Protein AF-A0A959EY24-F1 (afdb_monomer)

Structure (mmCIF, N/CA/C/O backbone):
data_AF-A0A959EY24-F1
#
_entry.id   AF-A0A959EY24-F1
#
loop_
_atom_site.group_PDB
_atom_site.id
_atom_site.type_symbol
_atom_site.label_atom_id
_atom_site.label_alt_id
_atom_site.label_comp_id
_atom_site.label_asym_id
_atom_site.label_entity_id
_atom_site.label_seq_id
_atom_site.pdbx_PDB_ins_code
_atom_site.Cartn_x
_atom_site.Cartn_y
_atom_site.Cartn_z
_atom_site.occupancy
_atom_site.B_iso_or_equiv
_atom_site.auth_seq_id
_atom_site.auth_comp_id
_atom_site.auth_asym_id
_atom_site.auth_atom_id
_atom_site.pdbx_PDB_model_num
ATOM 1 N N . PHE A 1 1 ? 7.196 -13.420 1.220 1.00 60.53 1 PHE A N 1
ATOM 2 C CA . PHE A 1 1 ? 5.934 -14.005 0.719 1.00 60.53 1 PHE A CA 1
ATOM 3 C C . PHE A 1 1 ? 4.975 -14.445 1.819 1.00 60.53 1 PHE A C 1
ATOM 5 O O . PHE A 1 1 ? 3.823 -14.044 1.750 1.00 60.53 1 PHE A O 1
ATOM 12 N N . ASN A 1 2 ? 5.421 -15.135 2.881 1.00 77.75 2 ASN A N 1
ATOM 13 C CA . ASN A 1 2 ? 4.563 -15.458 4.041 1.00 77.75 2 ASN A CA 1
ATOM 14 C C . ASN A 1 2 ? 3.789 -14.256 4.618 1.00 77.75 2 ASN A C 1
ATOM 16 O O . ASN A 1 2 ? 2.709 -14.449 5.154 1.00 77.75 2 ASN A O 1
ATOM 20 N N . ILE A 1 3 ? 4.300 -13.029 4.475 1.00 82.00 3 ILE A N 1
ATOM 21 C CA . ILE A 1 3 ? 3.614 -11.779 4.846 1.00 82.00 3 ILE A CA 1
ATOM 22 C C . ILE A 1 3 ? 2.204 -11.705 4.240 1.00 82.00 3 ILE A C 1
ATOM 24 O O . ILE A 1 3 ? 1.236 -11.548 4.970 1.00 82.00 3 ILE A O 1
ATOM 28 N N . TYR A 1 4 ? 2.087 -11.870 2.922 1.00 82.25 4 TYR A N 1
ATOM 29 C CA . TYR A 1 4 ? 0.817 -11.745 2.207 1.00 82.25 4 TYR A CA 1
ATOM 30 C C . TYR A 1 4 ? -0.107 -12.921 2.483 1.00 82.25 4 TYR A C 1
ATOM 32 O O . TYR A 1 4 ? -1.304 -12.732 2.609 1.00 82.25 4 TYR A O 1
ATOM 40 N N . LEU A 1 5 ? 0.445 -14.125 2.646 1.00 82.25 5 LEU A N 1
ATOM 41 C CA . LEU A 1 5 ? -0.342 -15.285 3.050 1.00 82.25 5 LEU A CA 1
ATOM 42 C C . LEU A 1 5 ? -0.950 -15.093 4.444 1.00 82.25 5 LEU A C 1
ATOM 44 O O . LEU A 1 5 ? -2.105 -15.432 4.645 1.00 82.25 5 LEU A O 1
ATOM 48 N N . ASN A 1 6 ? -0.193 -14.540 5.398 1.00 82.19 6 ASN A N 1
ATOM 49 C CA . ASN A 1 6 ? -0.731 -14.211 6.720 1.00 82.19 6 ASN A CA 1
ATOM 50 C C . ASN A 1 6 ? -1.739 -13.064 6.636 1.00 82.19 6 ASN A C 1
ATOM 52 O O . ASN A 1 6 ? -2.781 -13.157 7.265 1.00 82.19 6 ASN A O 1
ATOM 56 N N . TYR A 1 7 ? -1.482 -12.042 5.813 1.00 81.44 7 TYR A N 1
ATOM 57 C CA . TYR A 1 7 ? -2.453 -10.973 5.581 1.00 81.44 7 TYR A CA 1
ATOM 58 C C . TYR A 1 7 ? -3.770 -11.513 5.011 1.00 81.44 7 TYR A C 1
ATOM 60 O O . TYR A 1 7 ? -4.822 -11.206 5.547 1.00 81.44 7 TYR A O 1
ATOM 68 N N . LEU A 1 8 ? -3.717 -12.364 3.981 1.00 81.19 8 LEU A N 1
ATOM 69 C CA . LEU A 1 8 ? -4.889 -13.018 3.397 1.00 81.19 8 LEU A CA 1
ATOM 70 C C . LEU A 1 8 ? -5.612 -13.891 4.415 1.00 81.19 8 LEU A C 1
ATOM 72 O O . LEU A 1 8 ? -6.823 -13.808 4.528 1.00 81.19 8 LEU A O 1
ATOM 76 N N . VAL A 1 9 ? -4.880 -14.710 5.171 1.00 78.56 9 VAL A N 1
ATOM 77 C CA . VAL A 1 9 ? -5.472 -15.542 6.222 1.00 78.56 9 VAL A CA 1
ATOM 78 C C . VAL A 1 9 ? -6.159 -14.665 7.261 1.00 78.56 9 VAL A C 1
ATOM 80 O O . VAL A 1 9 ? -7.273 -14.985 7.633 1.00 78.56 9 VAL A O 1
ATOM 83 N N . GLU A 1 10 ? -5.554 -13.565 7.701 1.00 75.19 10 GLU A N 1
ATOM 84 C CA . GLU A 1 10 ? -6.168 -12.643 8.658 1.00 75.19 10 GLU A CA 1
ATOM 85 C C . GLU A 1 10 ? -7.315 -11.814 8.064 1.00 75.19 10 GLU A C 1
ATOM 87 O O . GLU A 1 10 ? -8.200 -11.411 8.807 1.00 75.19 10 GLU A O 1
ATOM 92 N N . ALA A 1 11 ? -7.287 -11.492 6.770 1.00 71.69 11 ALA A N 1
ATOM 93 C CA . ALA A 1 11 ? -8.347 -10.753 6.080 1.00 71.69 11 ALA A CA 1
ATOM 94 C C . ALA A 1 11 ? -9.555 -11.647 5.754 1.00 71.69 11 ALA A C 1
ATOM 96 O O . ALA A 1 11 ? -10.681 -11.180 5.798 1.00 71.69 11 ALA A O 1
ATOM 97 N N . LEU A 1 12 ? -9.318 -12.930 5.462 1.00 67.44 12 LEU A N 1
ATOM 98 C CA . LEU A 1 12 ? -10.345 -13.938 5.175 1.00 67.44 12 LEU A CA 1
ATOM 99 C C . LEU A 1 12 ? -10.805 -14.699 6.432 1.00 67.44 12 LEU A C 1
ATOM 101 O O . LEU A 1 12 ? -11.799 -15.420 6.374 1.00 67.44 12 LEU A O 1
ATOM 105 N N . HIS A 1 13 ? -10.087 -14.585 7.559 1.00 63.00 13 HIS A N 1
ATOM 106 C CA . HIS A 1 13 ? -10.428 -15.266 8.819 1.00 63.00 13 HIS A CA 1
ATOM 107 C C . HIS A 1 13 ? -11.812 -14.883 9.329 1.00 63.00 13 HIS A C 1
ATOM 109 O O . HIS A 1 13 ? -12.487 -15.729 9.908 1.00 63.00 13 HIS A O 1
ATOM 115 N N . ASP A 1 14 ? -12.228 -13.640 9.089 1.00 56.25 14 ASP A N 1
ATOM 116 C CA . ASP A 1 14 ? -13.540 -13.151 9.503 1.00 56.25 14 ASP A CA 1
ATOM 117 C C . ASP A 1 14 ? -14.682 -13.842 8.724 1.00 56.25 14 ASP A C 1
ATOM 119 O O . ASP A 1 14 ? -15.821 -13.837 9.182 1.00 56.25 14 ASP A O 1
ATOM 123 N N . GLU A 1 15 ? -14.385 -14.515 7.599 1.00 56.12 15 GLU A N 1
ATOM 124 C CA . GLU A 1 15 ? -15.387 -15.145 6.728 1.00 56.12 15 GLU A CA 1
ATOM 125 C C . GLU A 1 15 ? -15.312 -16.684 6.639 1.00 56.12 15 GLU A C 1
ATOM 127 O O . GLU A 1 15 ? -16.290 -17.305 6.223 1.00 56.12 15 GLU A O 1
ATOM 132 N N . GLN A 1 16 ? -14.190 -17.339 6.987 1.00 58.16 16 GLN A N 1
ATOM 133 C CA . GLN A 1 16 ? -14.003 -18.782 6.727 1.00 58.16 16 GLN A CA 1
ATOM 134 C C . GLN A 1 16 ? -13.321 -19.552 7.884 1.00 58.16 16 GLN A C 1
ATOM 136 O O . GLN A 1 16 ? -12.093 -19.512 8.026 1.00 58.16 16 GLN A O 1
ATOM 141 N N . PRO A 1 17 ? -14.067 -20.365 8.665 1.00 54.94 17 PRO A N 1
ATOM 142 C CA . PRO A 1 17 ? -13.538 -21.071 9.838 1.00 54.94 17 PRO A CA 1
ATOM 143 C C . PRO A 1 17 ? -12.512 -22.167 9.508 1.00 54.94 17 PRO A C 1
ATOM 145 O O . PRO A 1 17 ? -11.686 -22.500 10.354 1.00 54.94 17 PRO A O 1
ATOM 148 N N . VAL A 1 18 ? -12.481 -22.700 8.280 1.00 59.22 18 VAL A N 1
ATOM 149 C CA . VAL A 1 18 ? -11.518 -23.746 7.865 1.00 59.22 18 VAL A CA 1
ATOM 150 C C . VAL A 1 18 ? -10.065 -23.239 7.884 1.00 59.22 18 VAL A C 1
ATOM 152 O O . VAL A 1 18 ? -9.132 -24.011 8.108 1.00 59.22 18 VAL A O 1
ATOM 155 N N . LEU A 1 19 ? -9.854 -21.925 7.732 1.00 54.81 19 LEU A N 1
ATOM 156 C CA . LEU A 1 19 ? -8.524 -21.307 7.768 1.00 54.81 19 LEU A CA 1
ATOM 157 C C . LEU A 1 19 ? -7.913 -21.260 9.182 1.00 54.81 19 LEU A C 1
ATOM 159 O O . LEU A 1 19 ? -6.694 -21.129 9.310 1.00 54.81 19 LEU A O 1
ATOM 163 N N . SER A 1 20 ? -8.728 -21.421 10.230 1.00 51.75 20 SER A N 1
ATOM 164 C CA . SER A 1 20 ? -8.300 -21.367 11.638 1.00 51.75 20 SER A CA 1
ATOM 165 C C . SER A 1 20 ? -7.513 -22.603 12.097 1.00 51.75 20 SER A C 1
ATOM 167 O O . SER A 1 20 ? -6.649 -22.510 12.973 1.00 51.75 20 SER A O 1
ATOM 169 N N . ALA A 1 21 ? -7.753 -23.760 11.468 1.00 53.81 21 ALA A N 1
ATOM 170 C CA . ALA A 1 21 ? -7.120 -25.027 11.833 1.00 53.81 21 ALA A CA 1
ATOM 171 C C . ALA A 1 21 ? -5.642 -25.104 11.401 1.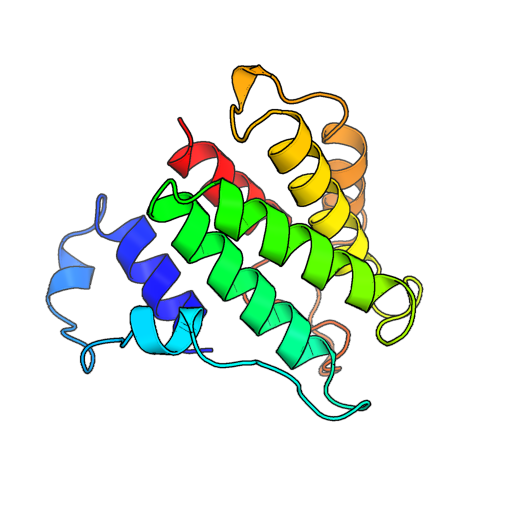00 53.81 21 ALA A C 1
ATOM 173 O O . ALA A 1 21 ? -4.847 -25.831 11.999 1.00 53.81 21 ALA A O 1
ATOM 174 N N . GLN A 1 22 ? -5.229 -24.308 10.408 1.00 55.94 22 GLN A N 1
ATOM 175 C CA . GLN A 1 22 ? -3.823 -24.172 10.026 1.00 55.94 22 GLN A CA 1
ATOM 176 C C . GLN A 1 22 ? -3.120 -23.151 10.931 1.00 55.94 22 GLN A C 1
ATOM 178 O O . GLN A 1 22 ? -2.749 -22.062 10.488 1.00 55.94 22 GLN A O 1
ATOM 183 N N . ARG A 1 23 ? -2.885 -23.499 12.205 1.00 49.34 23 ARG A N 1
ATOM 184 C CA . ARG A 1 23 ? -1.986 -22.726 13.082 1.00 49.34 23 ARG A CA 1
ATOM 185 C C . ARG A 1 23 ? -0.569 -22.728 12.498 1.00 49.34 23 ARG A C 1
ATOM 187 O O . ARG A 1 23 ? 0.247 -23.607 12.767 1.00 49.34 23 ARG A O 1
ATOM 194 N N . LYS A 1 24 ? -0.264 -21.720 11.682 1.00 53.91 24 LYS A N 1
ATOM 195 C CA . LYS A 1 24 ? 1.084 -21.442 11.186 1.00 53.91 24 LYS A CA 1
ATOM 196 C C . LYS A 1 24 ? 1.918 -20.861 12.326 1.00 53.91 24 LYS A C 1
ATOM 198 O O . LYS A 1 24 ? 1.435 -20.057 13.117 1.00 53.91 24 LYS A O 1
ATOM 203 N N . LYS A 1 25 ? 3.187 -21.278 12.386 1.00 56.06 25 LYS A N 1
ATOM 204 C CA . LYS A 1 25 ? 4.276 -20.698 13.194 1.00 56.06 25 LYS A CA 1
ATOM 205 C C . LYS A 1 25 ? 4.021 -19.196 13.397 1.00 56.06 25 LYS A C 1
ATOM 207 O O . LYS A 1 25 ? 3.981 -18.483 12.398 1.00 56.06 25 LYS A O 1
ATOM 212 N N . ALA A 1 26 ? 3.808 -18.753 14.643 1.00 61.91 26 ALA A N 1
ATOM 213 C CA . ALA A 1 26 ? 3.303 -17.412 14.960 1.00 61.91 26 ALA A CA 1
ATOM 214 C C . ALA A 1 26 ? 3.996 -16.335 14.111 1.00 61.91 26 ALA A C 1
ATOM 216 O O . ALA A 1 26 ? 5.192 -16.064 14.281 1.00 61.91 26 ALA A O 1
ATOM 217 N N . PHE A 1 27 ? 3.266 -15.773 13.146 1.00 74.88 27 PHE A N 1
ATOM 218 C CA . PHE A 1 27 ? 3.810 -14.759 12.260 1.00 74.88 27 PHE A CA 1
ATOM 219 C C . PHE A 1 27 ? 4.117 -13.513 13.088 1.00 74.88 27 PHE A C 1
ATOM 221 O O . PHE A 1 27 ? 3.242 -12.911 13.708 1.00 74.88 27 PHE A O 1
ATOM 228 N N . ARG A 1 28 ? 5.396 -13.141 13.156 1.00 81.06 28 ARG A N 1
ATOM 229 C CA . ARG A 1 28 ? 5.851 -12.044 14.015 1.00 81.06 28 ARG A CA 1
ATOM 230 C C . ARG A 1 28 ? 5.626 -10.705 13.313 1.00 81.06 28 ARG A C 1
ATOM 232 O O . ARG A 1 28 ? 6.575 -10.114 12.805 1.00 81.06 28 ARG A O 1
ATOM 239 N N . ILE A 1 29 ? 4.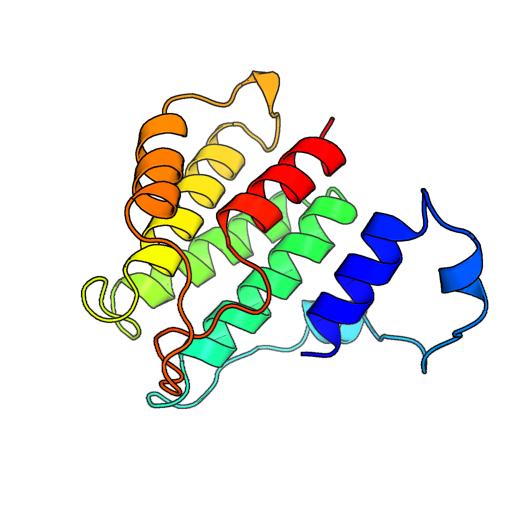383 -10.218 13.312 1.00 83.06 29 ILE A N 1
ATOM 240 C CA . ILE A 1 29 ? 3.997 -8.933 12.693 1.00 83.06 29 ILE A CA 1
ATOM 241 C C . ILE A 1 29 ? 4.864 -7.785 13.222 1.00 83.06 29 ILE A C 1
ATOM 243 O O . ILE A 1 29 ? 5.356 -6.975 12.446 1.00 83.06 29 ILE A O 1
ATOM 247 N N . ASN A 1 30 ? 5.124 -7.738 14.531 1.00 84.31 30 ASN A N 1
ATOM 248 C CA . ASN A 1 30 ? 5.948 -6.675 15.117 1.00 84.31 30 ASN A CA 1
ATOM 249 C C . ASN A 1 30 ? 7.379 -6.680 14.561 1.00 84.31 30 ASN A C 1
ATOM 251 O O . ASN A 1 30 ? 7.949 -5.621 14.327 1.00 84.31 30 ASN A O 1
ATOM 255 N N . ARG A 1 31 ? 7.939 -7.863 14.269 1.00 85.62 31 ARG A N 1
ATOM 256 C CA . ARG A 1 31 ? 9.238 -7.959 13.595 1.00 85.62 31 ARG A CA 1
ATOM 257 C C . ARG A 1 31 ? 9.157 -7.407 12.174 1.00 85.62 31 ARG A C 1
ATOM 259 O O . ARG A 1 31 ? 10.012 -6.620 11.802 1.00 85.62 31 ARG A O 1
ATOM 266 N N . LEU A 1 32 ? 8.119 -7.765 11.412 1.00 86.81 32 LEU A N 1
ATOM 267 C CA . LEU A 1 32 ? 7.907 -7.226 10.065 1.00 86.81 32 LEU A CA 1
ATOM 268 C C . LEU A 1 32 ? 7.849 -5.693 10.064 1.00 86.81 32 LEU A C 1
ATOM 270 O O . LEU A 1 32 ? 8.445 -5.073 9.189 1.00 86.81 32 LEU A O 1
ATOM 274 N N . LEU A 1 33 ? 7.099 -5.092 10.990 1.00 86.88 33 LEU A N 1
ATOM 275 C CA . LEU A 1 33 ? 6.897 -3.641 11.028 1.00 86.88 33 LEU A CA 1
ATOM 276 C C . LEU A 1 33 ? 8.178 -2.892 11.430 1.00 86.88 33 LEU A C 1
ATOM 278 O O . LEU A 1 33 ? 8.453 -1.822 10.882 1.00 86.88 33 LEU A O 1
ATOM 282 N N . ASN A 1 34 ? 8.979 -3.476 12.322 1.00 85.62 34 ASN A N 1
ATOM 283 C CA . ASN A 1 34 ? 10.173 -2.833 12.870 1.00 85.62 34 ASN A CA 1
ATOM 284 C C . ASN A 1 34 ? 11.454 -3.102 12.062 1.00 85.62 34 ASN A C 1
ATOM 286 O O . ASN A 1 34 ? 12.373 -2.291 12.129 1.00 85.62 34 ASN A O 1
ATOM 290 N N . ASP A 1 35 ? 11.534 -4.193 11.289 1.00 83.44 35 ASP A N 1
ATOM 291 C CA . ASP A 1 35 ? 12.741 -4.500 10.512 1.00 83.44 35 ASP A CA 1
ATOM 292 C C . ASP A 1 35 ? 12.936 -3.474 9.371 1.00 83.44 35 ASP A C 1
ATOM 294 O O . ASP A 1 35 ? 12.034 -3.270 8.539 1.00 83.44 35 ASP A O 1
ATOM 298 N N . PRO A 1 36 ? 14.114 -2.824 9.277 1.00 75.81 36 PRO A N 1
ATOM 299 C CA . PRO A 1 36 ? 14.439 -1.981 8.141 1.00 75.81 36 PRO A CA 1
ATOM 300 C C . PRO A 1 36 ? 14.636 -2.865 6.911 1.00 75.81 36 PRO A C 1
ATOM 302 O O . PRO A 1 36 ? 15.601 -3.615 6.801 1.00 75.81 36 PRO A O 1
ATOM 305 N N . VAL A 1 37 ? 13.717 -2.765 5.953 1.00 78.19 37 VAL A N 1
ATOM 306 C CA . VAL A 1 37 ? 13.805 -3.569 4.732 1.00 78.19 37 VAL A CA 1
ATOM 307 C C . VAL A 1 37 ? 14.466 -2.753 3.634 1.00 78.19 37 VAL A C 1
ATOM 309 O O . VAL A 1 37 ? 13.945 -1.719 3.201 1.00 78.19 37 VAL A O 1
ATOM 312 N N . LEU A 1 38 ? 15.634 -3.221 3.205 1.00 82.94 38 LEU A N 1
ATOM 313 C CA . LEU A 1 38 ? 16.388 -2.666 2.094 1.00 82.94 38 LEU A CA 1
ATOM 314 C C . LEU A 1 38 ? 17.106 -3.800 1.367 1.00 82.94 38 LEU A C 1
ATOM 316 O O . LEU A 1 38 ? 18.093 -4.337 1.857 1.00 82.94 38 LEU A O 1
ATOM 320 N N . PHE A 1 39 ? 16.607 -4.152 0.187 1.00 85.31 39 PHE A N 1
ATOM 321 C CA . PHE A 1 39 ? 17.275 -5.109 -0.686 1.00 85.31 39 PHE A CA 1
ATOM 322 C C . PHE A 1 39 ? 18.282 -4.406 -1.619 1.00 85.31 39 PHE A C 1
ATOM 324 O O . PHE A 1 39 ? 18.151 -3.199 -1.890 1.00 85.31 39 PHE A O 1
ATOM 331 N N . PRO A 1 40 ? 19.274 -5.150 -2.150 1.00 83.81 40 PRO A N 1
ATOM 332 C CA . PRO A 1 40 ? 20.208 -4.650 -3.157 1.00 83.81 40 PRO A CA 1
ATOM 333 C C . PRO A 1 40 ? 19.504 -4.085 -4.401 1.00 83.81 40 PRO A C 1
ATOM 335 O O . PRO A 1 40 ? 18.324 -4.339 -4.643 1.00 83.81 40 PRO A O 1
ATOM 338 N N . ARG A 1 41 ? 20.223 -3.294 -5.212 1.00 79.56 41 ARG A N 1
ATOM 339 C CA . ARG A 1 41 ? 19.648 -2.541 -6.349 1.00 79.56 41 ARG A CA 1
ATOM 340 C C . ARG A 1 41 ? 18.886 -3.431 -7.345 1.00 79.56 41 ARG A C 1
ATOM 342 O O . ARG A 1 41 ? 17.797 -3.058 -7.761 1.00 79.56 41 ARG A O 1
ATOM 349 N N . ASN A 1 42 ? 19.412 -4.611 -7.661 1.00 78.62 42 ASN A N 1
ATOM 350 C CA . ASN A 1 42 ? 18.795 -5.604 -8.553 1.00 78.62 42 ASN A CA 1
ATOM 351 C C . ASN A 1 42 ? 17.566 -6.319 -7.954 1.00 78.62 42 ASN A C 1
ATOM 353 O O . ASN A 1 42 ? 16.922 -7.105 -8.634 1.00 78.62 42 ASN A O 1
ATOM 357 N N . GLN A 1 43 ? 17.246 -6.068 -6.685 1.00 85.12 43 GLN A N 1
ATOM 358 C CA . GLN A 1 43 ? 16.199 -6.743 -5.914 1.00 85.12 43 GLN A CA 1
ATOM 359 C C . GLN A 1 43 ? 15.224 -5.743 -5.274 1.00 85.12 43 GLN A C 1
ATOM 361 O O . GLN A 1 43 ? 14.490 -6.056 -4.335 1.00 85.12 43 GLN A O 1
ATOM 366 N N . ARG A 1 44 ? 15.191 -4.506 -5.780 1.00 86.62 44 ARG A N 1
ATOM 367 C CA . ARG A 1 44 ? 14.390 -3.416 -5.203 1.00 86.62 44 ARG A CA 1
ATOM 368 C C . ARG A 1 44 ? 12.891 -3.685 -5.218 1.00 86.62 44 ARG A C 1
ATOM 370 O O . ARG A 1 44 ? 12.205 -3.212 -4.312 1.00 86.62 44 ARG A O 1
ATOM 377 N N . ILE A 1 45 ? 12.409 -4.512 -6.146 1.00 87.38 45 ILE A N 1
ATOM 378 C CA . ILE A 1 45 ? 11.018 -4.967 -6.161 1.00 87.38 45 ILE A CA 1
ATOM 379 C C . ILE A 1 45 ? 10.641 -5.674 -4.852 1.00 87.38 45 ILE A C 1
ATOM 381 O O . ILE A 1 45 ? 9.595 -5.388 -4.282 1.00 87.38 45 ILE A O 1
ATOM 385 N N . PHE A 1 46 ? 11.532 -6.484 -4.271 1.00 89.50 46 PHE A N 1
ATOM 386 C CA . PHE A 1 46 ? 11.272 -7.139 -2.986 1.00 89.50 46 PHE A CA 1
ATOM 387 C C . PHE A 1 46 ? 11.172 -6.140 -1.834 1.00 89.50 46 PHE A C 1
ATOM 389 O O . PHE A 1 46 ? 10.378 -6.340 -0.917 1.00 89.50 46 PHE A O 1
ATOM 396 N N . THR A 1 47 ? 11.913 -5.027 -1.898 1.00 90.75 47 THR A N 1
ATOM 397 C CA . THR A 1 47 ? 11.744 -3.942 -0.919 1.00 90.75 47 THR A CA 1
ATOM 398 C C . THR A 1 47 ? 10.350 -3.334 -1.032 1.00 90.75 47 THR A C 1
ATOM 400 O O . THR A 1 47 ? 9.680 -3.166 -0.016 1.00 90.75 47 THR A O 1
ATOM 403 N N . ALA A 1 48 ? 9.890 -3.058 -2.256 1.00 90.62 48 ALA A N 1
ATOM 404 C CA . ALA A 1 48 ? 8.553 -2.527 -2.498 1.00 90.62 48 ALA A CA 1
ATOM 405 C C . ALA A 1 48 ? 7.456 -3.487 -2.014 1.00 90.62 48 ALA A C 1
ATOM 407 O O . ALA A 1 48 ? 6.545 -3.060 -1.313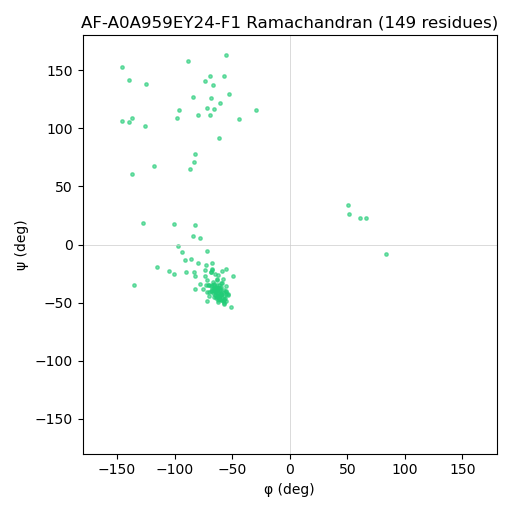 1.00 90.62 48 ALA A O 1
ATOM 408 N N . LEU A 1 49 ? 7.579 -4.787 -2.296 1.00 91.50 49 LEU A N 1
ATOM 409 C CA .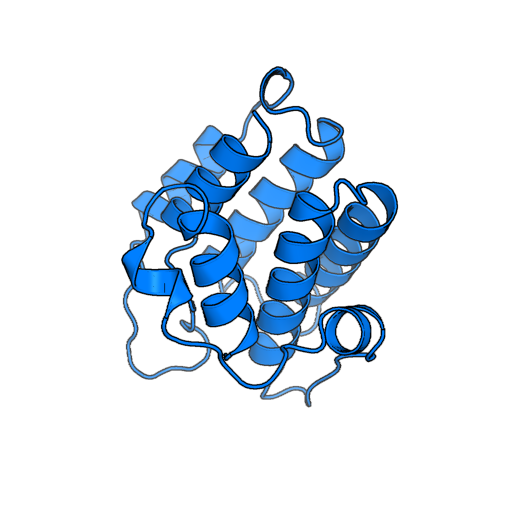 LEU A 1 49 ? 6.624 -5.805 -1.844 1.00 91.50 49 LEU A CA 1
ATOM 410 C C . LEU A 1 49 ? 6.581 -5.929 -0.313 1.00 91.50 49 LEU A C 1
ATOM 412 O O . LEU A 1 49 ? 5.519 -6.106 0.276 1.00 91.50 49 LEU A O 1
ATOM 416 N N . VAL A 1 50 ? 7.715 -5.806 0.377 1.00 91.75 50 VAL A N 1
ATOM 417 C CA . VAL A 1 50 ? 7.699 -5.818 1.847 1.00 91.75 50 VAL A CA 1
ATOM 418 C C . VAL A 1 50 ? 7.095 -4.535 2.419 1.00 91.75 50 VAL A C 1
ATOM 420 O O . VAL A 1 50 ? 6.307 -4.622 3.360 1.00 91.75 50 VAL A O 1
ATOM 423 N N . LEU A 1 51 ? 7.405 -3.366 1.846 1.00 92.75 51 LEU A N 1
ATOM 424 C CA . LEU A 1 51 ? 6.774 -2.098 2.231 1.00 92.75 51 LEU A CA 1
ATOM 425 C C . LEU A 1 51 ? 5.257 -2.152 2.029 1.00 92.75 51 LEU A C 1
ATOM 427 O O . LEU A 1 51 ? 4.513 -1.758 2.920 1.00 92.75 51 LEU A O 1
ATOM 431 N N . LEU A 1 52 ? 4.800 -2.701 0.901 1.00 93.81 52 LEU A N 1
ATOM 432 C CA . LEU A 1 52 ? 3.386 -2.959 0.654 1.00 93.81 52 LEU A CA 1
ATOM 433 C C . LEU A 1 52 ? 2.792 -3.847 1.744 1.00 93.81 52 LEU A C 1
ATOM 435 O O . LEU A 1 52 ? 1.814 -3.455 2.366 1.00 93.81 52 LEU A O 1
ATOM 439 N N . GLY A 1 53 ? 3.422 -4.982 2.053 1.00 92.19 53 GLY A N 1
ATOM 440 C CA . GLY A 1 53 ? 2.993 -5.838 3.157 1.00 92.19 53 GLY A CA 1
ATOM 441 C C . GLY A 1 53 ? 2.883 -5.094 4.495 1.00 92.19 53 GLY A C 1
ATOM 442 O O . GLY A 1 53 ? 1.891 -5.251 5.199 1.00 92.19 53 GLY A O 1
ATOM 443 N N . GLN A 1 54 ? 3.854 -4.242 4.837 1.00 93.62 54 GLN A N 1
ATOM 444 C CA . GLN A 1 54 ? 3.792 -3.409 6.045 1.00 93.62 54 GLN A CA 1
ATOM 445 C C . GLN A 1 54 ? 2.594 -2.451 6.018 1.00 93.62 54 GLN A C 1
ATOM 447 O O . GLN A 1 54 ? 1.888 -2.359 7.018 1.00 93.62 54 GLN A O 1
ATOM 452 N N . ILE A 1 55 ? 2.332 -1.786 4.885 1.00 94.50 55 ILE A N 1
ATOM 453 C CA . ILE A 1 55 ? 1.172 -0.897 4.712 1.00 94.50 55 ILE A CA 1
ATOM 454 C C . ILE A 1 55 ? -0.126 -1.666 4.977 1.00 94.50 55 ILE A C 1
ATOM 456 O O . ILE A 1 55 ? -0.936 -1.206 5.775 1.00 94.50 55 ILE A O 1
ATOM 460 N N . LEU A 1 56 ? -0.296 -2.861 4.399 1.00 92.88 56 LEU A N 1
ATOM 461 C CA . LEU A 1 56 ? -1.498 -3.686 4.597 1.00 92.88 56 LEU A CA 1
ATOM 462 C C . LEU A 1 56 ? -1.774 -3.959 6.088 1.00 92.88 56 LEU A C 1
ATOM 464 O O . LEU A 1 56 ? -2.884 -3.735 6.576 1.00 92.88 56 LEU A O 1
ATOM 468 N N . PHE A 1 57 ? -0.750 -4.380 6.836 1.00 91.62 57 PHE A N 1
ATOM 469 C CA . PHE A 1 57 ? -0.880 -4.646 8.273 1.00 91.62 57 PHE A CA 1
ATOM 470 C C . PHE A 1 57 ? -1.109 -3.378 9.105 1.00 91.62 57 PHE A C 1
ATOM 472 O O . PHE A 1 57 ? -1.854 -3.420 10.084 1.00 91.62 57 PHE A O 1
ATOM 479 N N . LEU A 1 58 ? -0.494 -2.250 8.740 1.00 93.19 58 LEU A N 1
ATOM 480 C CA . LEU A 1 58 ? -0.695 -0.974 9.432 1.00 93.19 58 LEU A CA 1
ATOM 481 C C . LEU A 1 58 ? -2.116 -0.442 9.233 1.00 93.19 58 LEU A C 1
ATOM 483 O O . LEU A 1 58 ? -2.728 0.007 10.201 1.00 93.19 58 LEU A O 1
ATOM 487 N N . LEU A 1 59 ? -2.667 -0.567 8.022 1.00 93.06 59 LEU A N 1
ATOM 488 C CA . LEU A 1 59 ? -4.058 -0.218 7.733 1.00 93.06 59 LEU A CA 1
ATOM 489 C C . LEU A 1 59 ? -5.033 -1.089 8.527 1.00 93.06 59 LEU A C 1
ATOM 491 O O . LEU A 1 59 ? -5.962 -0.561 9.132 1.00 93.06 59 LEU A O 1
ATOM 495 N N . LYS A 1 60 ? -4.781 -2.402 8.615 1.00 89.19 60 LYS A N 1
ATOM 496 C CA . LYS A 1 60 ? -5.599 -3.318 9.432 1.00 89.19 60 LYS A CA 1
ATOM 497 C C . LYS A 1 60 ? -5.577 -2.938 10.913 1.00 89.19 60 LYS A C 1
ATOM 499 O O . LYS A 1 60 ? -6.606 -2.958 11.576 1.00 89.19 60 LYS A O 1
ATOM 504 N N . LYS A 1 61 ? -4.415 -2.524 11.426 1.00 90.50 61 LYS A N 1
ATOM 505 C CA . LYS A 1 61 ? -4.248 -2.026 12.801 1.00 90.50 61 LYS A CA 1
ATOM 506 C C . LYS A 1 61 ? -4.722 -0.578 13.004 1.00 90.50 61 LYS A C 1
ATOM 508 O O . LYS A 1 61 ? -4.469 -0.025 14.072 1.00 90.50 61 LYS A O 1
ATOM 513 N N . LYS A 1 62 ? -5.330 0.062 11.994 1.00 92.50 62 LYS A N 1
ATOM 514 C CA . LYS A 1 62 ? -5.718 1.488 11.999 1.00 92.50 62 LYS A CA 1
ATOM 515 C C . LYS A 1 62 ? -4.569 2.434 12.392 1.00 92.50 62 LYS A C 1
ATOM 517 O O . LYS A 1 62 ? -4.775 3.528 12.905 1.00 92.50 62 LYS A O 1
ATOM 522 N N . SER A 1 63 ? -3.327 2.010 12.156 1.00 94.44 63 SER A N 1
ATOM 523 C CA . SER A 1 63 ? -2.107 2.763 12.459 1.00 94.44 63 SER A CA 1
ATOM 524 C C . SER A 1 63 ? -1.769 3.693 11.292 1.00 94.44 63 SER A C 1
ATOM 526 O O . SER A 1 63 ? -0.767 3.514 10.599 1.00 94.44 63 SER A O 1
ATOM 528 N N . PHE A 1 64 ? -2.647 4.667 11.051 1.00 95.44 64 PHE A N 1
ATOM 529 C CA . PHE A 1 64 ? -2.655 5.501 9.848 1.00 95.44 64 PHE A CA 1
ATOM 530 C C . PHE A 1 64 ? -1.411 6.372 9.679 1.00 95.44 64 PHE A C 1
ATOM 532 O O . PHE A 1 64 ? -0.863 6.424 8.583 1.00 95.44 64 PHE A O 1
ATOM 539 N N . THR A 1 65 ? -0.886 6.958 10.756 1.00 95.56 65 THR A N 1
ATOM 540 C CA . THR A 1 65 ? 0.364 7.737 10.709 1.00 95.56 65 THR A CA 1
ATOM 541 C C . THR A 1 65 ? 1.524 6.904 10.162 1.00 95.56 65 THR A C 1
ATOM 543 O O . THR A 1 65 ? 2.172 7.285 9.191 1.00 95.56 65 THR A O 1
ATOM 546 N N . GLN A 1 66 ? 1.722 5.706 10.718 1.00 95.00 66 GLN A N 1
ATOM 547 C CA . GLN A 1 66 ? 2.761 4.785 10.256 1.00 95.00 66 GLN A CA 1
ATOM 548 C C . GLN A 1 66 ? 2.483 4.289 8.829 1.00 95.00 66 GLN A C 1
ATOM 550 O O . GLN A 1 66 ? 3.417 4.078 8.057 1.00 95.00 66 GLN A O 1
ATOM 555 N N . ALA A 1 67 ? 1.215 4.092 8.451 1.00 96.12 67 ALA A N 1
ATOM 556 C CA . ALA A 1 67 ? 0.859 3.708 7.087 1.00 96.12 67 ALA A CA 1
ATOM 557 C C . ALA A 1 67 ? 1.258 4.799 6.079 1.00 96.12 67 ALA A C 1
ATOM 559 O O . ALA A 1 67 ? 1.885 4.480 5.068 1.00 96.12 67 ALA A O 1
ATOM 560 N N . THR A 1 68 ? 0.978 6.072 6.380 1.00 96.38 68 THR A N 1
ATOM 561 C CA . THR A 1 68 ? 1.386 7.224 5.560 1.00 96.38 68 THR A CA 1
ATOM 562 C C . THR A 1 68 ? 2.900 7.270 5.376 1.00 96.38 68 THR A C 1
ATOM 564 O O . THR A 1 68 ? 3.373 7.328 4.242 1.00 96.38 68 THR A O 1
ATOM 567 N N . GLU A 1 69 ? 3.675 7.116 6.455 1.00 94.94 69 GLU A N 1
ATOM 568 C CA . GLU A 1 69 ? 5.143 7.073 6.382 1.00 94.94 69 GLU A CA 1
ATOM 569 C C . GLU A 1 69 ? 5.651 5.962 5.449 1.00 94.94 69 GLU A C 1
ATOM 571 O O . GLU A 1 69 ? 6.592 6.154 4.670 1.00 94.94 69 GLU A O 1
ATOM 576 N N . ARG A 1 70 ? 5.026 4.776 5.489 1.00 94.25 70 ARG A N 1
ATOM 577 C CA . ARG A 1 70 ? 5.399 3.663 4.603 1.00 94.25 70 ARG A CA 1
ATOM 578 C C . ARG A 1 70 ? 4.988 3.910 3.154 1.00 94.25 70 ARG A C 1
ATOM 580 O O . ARG A 1 70 ? 5.746 3.525 2.262 1.00 94.25 70 ARG A O 1
ATOM 587 N N . ILE A 1 71 ? 3.857 4.570 2.908 1.00 94.94 71 ILE A N 1
ATOM 588 C CA . ILE A 1 71 ? 3.420 4.983 1.565 1.00 94.94 71 ILE A CA 1
ATOM 589 C C . ILE A 1 71 ? 4.403 6.002 0.972 1.00 94.94 71 ILE A C 1
ATOM 591 O O . ILE A 1 71 ? 4.820 5.851 -0.180 1.00 94.94 71 ILE A O 1
ATOM 595 N N . ASP A 1 72 ? 4.842 6.989 1.753 1.00 93.12 72 ASP A N 1
ATOM 596 C CA . ASP A 1 72 ? 5.826 7.983 1.314 1.00 93.12 72 ASP A CA 1
ATOM 597 C C . ASP A 1 72 ? 7.199 7.364 1.065 1.00 93.12 72 ASP A C 1
ATOM 599 O O . ASP A 1 72 ? 7.836 7.631 0.039 1.00 93.12 72 ASP A O 1
ATOM 603 N N . ARG A 1 73 ? 7.630 6.449 1.942 1.00 91.25 73 ARG A N 1
ATOM 604 C CA . ARG A 1 73 ? 8.837 5.658 1.703 1.00 91.25 73 ARG A CA 1
ATOM 605 C C . ARG A 1 73 ? 8.715 4.887 0.394 1.00 91.25 73 ARG A C 1
ATOM 607 O O . ARG A 1 73 ? 9.626 4.976 -0.419 1.00 91.25 73 ARG A O 1
ATOM 614 N N . LEU A 1 74 ? 7.606 4.181 0.162 1.00 90.75 74 LEU A N 1
ATOM 615 C CA . LEU A 1 74 ? 7.360 3.397 -1.052 1.00 90.75 74 LEU A CA 1
ATOM 616 C C . LEU A 1 74 ? 7.357 4.265 -2.322 1.00 90.75 74 LEU A C 1
ATOM 618 O O . LEU A 1 74 ? 7.945 3.871 -3.329 1.00 90.75 74 LEU A O 1
ATOM 622 N N . LYS A 1 75 ? 6.795 5.478 -2.267 1.00 87.94 75 LYS A N 1
ATOM 623 C CA . LYS A 1 75 ? 6.884 6.472 -3.350 1.00 87.94 75 LYS A CA 1
ATOM 624 C C . LYS A 1 75 ? 8.337 6.774 -3.720 1.00 87.94 75 LYS A C 1
ATOM 626 O O . LYS A 1 75 ? 8.651 6.806 -4.908 1.00 87.94 75 LYS A O 1
ATOM 631 N N . GLY A 1 76 ? 9.227 6.932 -2.740 1.00 83.56 76 GLY A N 1
ATOM 632 C CA . GLY A 1 76 ? 10.659 7.145 -2.985 1.00 83.56 76 GLY A CA 1
ATOM 633 C C . GLY A 1 76 ? 11.329 6.013 -3.779 1.00 83.56 76 GLY A C 1
ATOM 634 O O . GLY A 1 76 ? 12.322 6.236 -4.468 1.00 83.56 76 GLY A O 1
ATOM 635 N N . TYR A 1 77 ? 10.762 4.800 -3.765 1.00 75.81 77 TYR A N 1
ATOM 636 C CA . TYR A 1 77 ? 11.271 3.691 -4.576 1.00 75.81 77 TYR A CA 1
ATOM 637 C C . TYR A 1 77 ? 10.834 3.769 -6.044 1.00 75.81 77 TYR A C 1
ATOM 639 O O . TYR A 1 77 ? 11.465 3.135 -6.880 1.00 75.81 77 TYR A O 1
ATOM 647 N N . THR A 1 78 ? 9.832 4.579 -6.389 1.00 67.50 78 THR A N 1
ATOM 648 C CA . THR A 1 78 ? 9.385 4.767 -7.786 1.00 67.50 78 THR A CA 1
ATOM 649 C C . THR A 1 78 ? 10.162 5.826 -8.562 1.00 67.50 78 THR A C 1
ATOM 651 O O . THR A 1 78 ? 10.001 5.945 -9.773 1.00 67.50 78 THR A O 1
ATOM 654 N N . THR A 1 79 ? 10.972 6.638 -7.877 1.00 64.88 79 THR A N 1
ATOM 655 C CA . THR A 1 79 ? 11.675 7.775 -8.489 1.00 64.88 79 THR A CA 1
ATOM 656 C C . THR A 1 79 ? 13.138 7.491 -8.805 1.00 64.88 79 THR A C 1
ATOM 658 O O . THR A 1 79 ? 13.687 8.131 -9.694 1.00 64.88 79 THR A O 1
ATOM 661 N N . GLN A 1 80 ? 13.786 6.554 -8.107 1.00 65.06 80 GLN A N 1
ATOM 662 C CA . GLN A 1 80 ? 15.241 6.359 -8.213 1.00 65.06 80 GLN A CA 1
ATOM 663 C C . GLN A 1 80 ? 15.698 4.889 -8.339 1.00 65.06 80 GLN A C 1
ATOM 665 O O . GLN A 1 80 ? 16.668 4.650 -9.056 1.00 65.06 80 GLN A O 1
ATOM 670 N N . PRO A 1 81 ? 15.043 3.892 -7.706 1.00 61.56 81 PRO A N 1
ATOM 671 C CA . PRO A 1 81 ? 15.401 2.478 -7.896 1.00 61.56 81 PRO A CA 1
ATOM 672 C C . PRO A 1 81 ? 14.459 1.641 -8.784 1.00 61.56 81 PRO A C 1
ATOM 674 O O . PRO A 1 81 ? 14.909 0.620 -9.294 1.00 61.56 81 PRO A O 1
ATOM 677 N N . LEU A 1 82 ? 13.190 2.023 -8.958 1.00 70.12 82 LEU A N 1
ATOM 678 C CA . LEU A 1 82 ? 12.210 1.316 -9.796 1.00 70.12 82 LEU A CA 1
ATOM 679 C C . LEU A 1 82 ? 11.634 2.321 -10.792 1.00 70.12 82 LEU A C 1
ATOM 681 O O . LEU A 1 82 ? 10.816 3.160 -10.416 1.00 70.12 82 LEU A O 1
ATOM 685 N N . LYS A 1 83 ? 12.086 2.292 -12.049 1.00 73.06 83 LYS A N 1
ATOM 686 C CA . LYS A 1 83 ? 11.565 3.214 -13.064 1.00 73.06 83 LYS A CA 1
ATOM 687 C C . LYS A 1 83 ? 10.118 2.855 -13.390 1.00 73.06 83 LYS A C 1
ATOM 689 O O . LYS A 1 83 ? 9.750 1.684 -13.438 1.00 73.06 83 LYS A O 1
ATOM 694 N N . LYS A 1 84 ? 9.295 3.869 -13.666 1.00 75.12 84 LYS A N 1
ATOM 695 C CA . LYS A 1 84 ? 7.889 3.690 -14.069 1.00 75.12 84 LYS A CA 1
ATOM 696 C C . LYS A 1 84 ? 7.741 2.785 -15.299 1.00 75.12 84 LYS A C 1
ATOM 698 O O . LYS A 1 84 ? 6.771 2.043 -15.376 1.00 75.12 84 LYS A O 1
ATOM 703 N N . GLU A 1 85 ? 8.684 2.870 -16.233 1.00 78.06 85 GLU A N 1
ATOM 704 C CA . GLU A 1 85 ? 8.740 2.041 -17.446 1.00 78.06 85 GLU A CA 1
ATOM 705 C C . GLU A 1 85 ? 8.873 0.550 -17.120 1.00 78.06 85 GLU A C 1
ATOM 707 O O . GLU A 1 85 ? 8.237 -0.273 -17.767 1.00 78.06 85 GLU A O 1
ATOM 712 N N . ASP A 1 86 ? 9.646 0.218 -16.082 1.00 82.00 86 ASP A N 1
ATOM 713 C CA . ASP A 1 86 ? 9.885 -1.159 -15.647 1.00 82.00 86 ASP A CA 1
ATOM 714 C C . ASP A 1 86 ? 8.752 -1.706 -14.762 1.00 82.00 86 ASP A C 1
ATOM 716 O O . ASP A 1 86 ? 8.546 -2.913 -14.707 1.00 82.00 86 ASP A O 1
ATOM 720 N N . HIS A 1 87 ? 8.024 -0.838 -14.044 1.00 87.31 87 HIS A N 1
ATOM 721 C CA . HIS A 1 87 ? 6.986 -1.246 -13.084 1.00 87.31 87 HIS A CA 1
ATOM 722 C C . HIS A 1 87 ? 5.709 -0.389 -13.188 1.00 87.31 87 HIS A C 1
ATOM 724 O O . HIS A 1 87 ? 5.310 0.278 -12.220 1.00 87.31 87 HIS A O 1
ATOM 730 N N . PRO A 1 88 ? 5.032 -0.382 -14.349 1.00 89.25 88 PRO A N 1
ATOM 731 C CA . PRO A 1 88 ? 3.91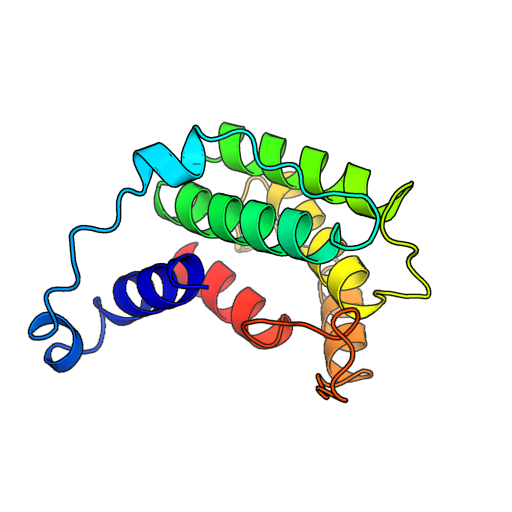6 0.526 -14.611 1.00 89.25 88 PRO A CA 1
ATOM 732 C C . PRO A 1 88 ? 2.716 0.285 -13.686 1.00 89.25 88 PRO A C 1
ATOM 734 O O . PRO A 1 88 ? 2.080 1.251 -13.252 1.00 89.25 88 PRO A O 1
ATOM 737 N N . ARG A 1 89 ? 2.437 -0.980 -13.341 1.00 92.62 89 ARG A N 1
ATOM 738 C CA . ARG A 1 89 ? 1.332 -1.383 -12.455 1.00 92.62 89 ARG A CA 1
ATOM 739 C C . ARG A 1 89 ? 1.586 -1.001 -10.995 1.00 92.62 89 ARG A C 1
ATOM 741 O O . ARG A 1 89 ? 0.756 -0.315 -10.399 1.00 92.62 89 ARG A O 1
ATOM 748 N N . LEU A 1 90 ? 2.773 -1.306 -10.455 1.00 91.88 90 LEU A N 1
ATOM 749 C CA . LEU A 1 90 ? 3.185 -0.866 -9.111 1.00 91.88 90 LEU A CA 1
ATOM 750 C C . LEU A 1 90 ? 3.089 0.660 -8.978 1.00 91.88 90 LEU A C 1
ATOM 752 O O . LEU A 1 90 ? 2.626 1.172 -7.959 1.00 91.88 90 LEU A O 1
ATOM 756 N N . PHE A 1 91 ? 3.470 1.397 -10.025 1.00 91.56 91 PHE A N 1
ATOM 757 C CA . PHE A 1 91 ? 3.345 2.850 -10.038 1.00 91.56 91 PHE A CA 1
ATOM 758 C C . PHE A 1 91 ? 1.888 3.319 -9.916 1.00 91.56 91 PHE A C 1
ATOM 760 O O . PHE A 1 91 ? 1.620 4.236 -9.140 1.00 91.56 91 PHE A O 1
ATOM 767 N N . GLN A 1 92 ? 0.937 2.708 -10.639 1.00 93.62 92 GLN A N 1
ATOM 768 C CA . GLN A 1 92 ? -0.485 3.059 -10.487 1.00 93.62 92 GLN A CA 1
ATOM 769 C C . GLN A 1 92 ? -1.000 2.708 -9.090 1.00 93.62 92 GLN A C 1
ATOM 771 O O . GLN A 1 92 ? -1.699 3.514 -8.479 1.00 93.62 92 GLN A O 1
ATOM 776 N N . PHE A 1 93 ? -0.602 1.558 -8.544 1.00 95.50 93 PHE A N 1
ATOM 777 C CA . PHE A 1 93 ? -1.024 1.158 -7.206 1.00 95.50 93 PHE A CA 1
ATOM 778 C C . PHE A 1 93 ? -0.509 2.114 -6.120 1.00 95.50 93 PHE A C 1
ATOM 780 O O . PHE A 1 93 ? -1.249 2.511 -5.224 1.00 95.50 93 PHE A O 1
ATOM 787 N N . ILE A 1 94 ? 0.726 2.604 -6.243 1.00 94.12 94 ILE A N 1
ATOM 788 C CA . ILE A 1 94 ? 1.265 3.628 -5.336 1.00 94.12 94 ILE A CA 1
ATOM 789 C C . ILE A 1 94 ? 0.476 4.939 -5.440 1.00 94.12 94 ILE A C 1
ATOM 791 O O . ILE A 1 94 ? 0.270 5.613 -4.431 1.00 94.12 94 ILE A O 1
ATOM 795 N N . ARG A 1 95 ? -0.020 5.303 -6.631 1.00 94.12 95 ARG A N 1
ATOM 796 C CA . ARG A 1 95 ? -0.908 6.466 -6.792 1.00 94.12 95 ARG A CA 1
ATOM 797 C C . ARG A 1 95 ? -2.253 6.275 -6.092 1.00 94.12 95 ARG A C 1
ATOM 799 O O . ARG A 1 95 ? -2.740 7.246 -5.515 1.00 94.12 95 ARG A O 1
ATOM 806 N N . LEU A 1 96 ? -2.813 5.065 -6.105 1.00 96.25 96 LEU A N 1
ATOM 807 C CA . LEU A 1 96 ? -4.021 4.727 -5.344 1.00 96.25 96 LEU A CA 1
ATOM 808 C C . LEU A 1 96 ? -3.783 4.887 -3.836 1.00 96.25 96 LEU A C 1
ATOM 810 O O . LEU A 1 96 ? -4.522 5.614 -3.175 1.00 96.25 96 LEU A O 1
ATOM 814 N N . LEU A 1 97 ? -2.691 4.320 -3.312 1.00 96.31 97 LEU A N 1
ATOM 815 C CA . LEU A 1 97 ? -2.314 4.461 -1.899 1.00 96.31 97 LEU A CA 1
ATOM 816 C C . LEU A 1 97 ? -2.098 5.926 -1.486 1.00 96.31 97 LEU A C 1
ATOM 818 O O . LEU A 1 97 ? -2.473 6.320 -0.386 1.00 96.31 97 LEU A O 1
ATOM 822 N N . GLN A 1 98 ? -1.547 6.760 -2.372 1.00 95.25 98 GLN A N 1
ATOM 823 C CA . GLN A 1 98 ? -1.422 8.199 -2.124 1.00 95.25 98 GLN A CA 1
ATOM 824 C C . GLN A 1 98 ? -2.774 8.906 -2.021 1.00 95.25 98 GLN A C 1
ATOM 826 O O . GLN A 1 98 ? -2.910 9.795 -1.187 1.00 95.25 98 GLN A O 1
ATOM 831 N N . GLN A 1 99 ? -3.757 8.560 -2.863 1.00 95.88 99 GLN A N 1
ATOM 832 C CA . GLN A 1 99 ? -5.102 9.132 -2.719 1.00 95.88 99 GLN A CA 1
ATOM 833 C C . GLN A 1 99 ? -5.747 8.675 -1.412 1.00 95.88 99 GLN A C 1
ATOM 835 O O . GLN A 1 99 ? -6.371 9.483 -0.737 1.00 95.88 99 GLN A O 1
ATOM 840 N N . LEU A 1 100 ? -5.528 7.418 -1.018 1.00 95.94 100 LEU A N 1
ATOM 841 C CA . LEU A 1 100 ? -6.024 6.894 0.251 1.00 95.94 100 LEU A CA 1
ATOM 842 C C . LEU A 1 100 ? -5.457 7.641 1.456 1.00 95.94 100 LEU A C 1
ATOM 844 O O . LEU A 1 100 ? -6.217 8.042 2.328 1.00 95.94 100 LEU A O 1
ATOM 848 N N . ALA A 1 101 ? -4.144 7.879 1.480 1.00 95.50 101 ALA A N 1
ATOM 849 C CA . ALA A 1 101 ? -3.511 8.655 2.543 1.00 95.50 101 ALA A CA 1
ATOM 850 C C . ALA A 1 101 ? -4.005 10.113 2.569 1.00 95.50 101 ALA A C 1
ATOM 852 O O . ALA A 1 101 ? -4.215 10.668 3.641 1.00 95.50 101 ALA A O 1
ATOM 853 N N . LYS A 1 102 ? -4.231 10.728 1.397 1.00 95.25 102 LYS A N 1
ATOM 854 C CA . LYS A 1 102 ? -4.796 12.086 1.288 1.00 95.25 102 LYS A CA 1
ATOM 855 C C . LYS A 1 102 ? -6.235 12.187 1.783 1.00 95.25 102 LYS A C 1
ATOM 857 O O . LYS A 1 102 ? -6.604 13.220 2.317 1.00 95.25 102 LYS A O 1
ATOM 862 N N . ALA A 1 103 ? -7.020 11.134 1.588 1.00 95.00 103 ALA A N 1
ATOM 863 C CA . ALA A 1 103 ? -8.381 11.006 2.096 1.00 95.00 103 ALA A CA 1
ATOM 864 C C . ALA A 1 103 ? -8.416 10.537 3.565 1.00 95.00 103 ALA A C 1
ATOM 866 O O . ALA A 1 103 ? -9.426 10.003 4.011 1.00 95.00 103 ALA A O 1
ATOM 867 N N . GLU A 1 104 ? -7.291 10.632 4.286 1.00 94.38 104 GLU A N 1
ATOM 868 C CA . GLU A 1 104 ? -7.148 10.203 5.684 1.00 94.38 104 GLU A CA 1
ATOM 869 C C . GLU A 1 104 ? -7.636 8.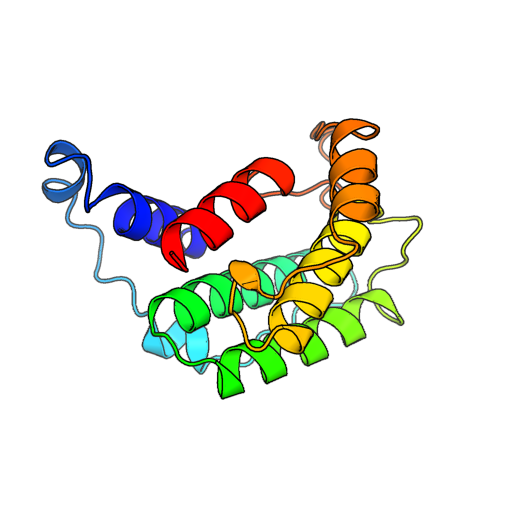769 5.938 1.00 94.38 104 GLU A C 1
ATOM 871 O O . GLU A 1 104 ? -8.168 8.443 6.997 1.00 94.38 104 GLU A O 1
ATOM 876 N N . PHE A 1 105 ? -7.449 7.893 4.945 1.00 95.00 105 PHE A N 1
ATOM 877 C CA . PHE A 1 105 ? -7.896 6.499 4.957 1.00 95.00 105 PHE A CA 1
ATOM 878 C C . PHE A 1 105 ? -9.414 6.317 5.091 1.00 95.00 105 PHE A C 1
ATOM 880 O O . PHE A 1 105 ? -9.864 5.240 5.475 1.00 95.00 105 PHE A O 1
ATOM 887 N N . GLN A 1 106 ? -10.203 7.329 4.723 1.00 94.25 106 GLN A N 1
ATOM 888 C CA . GLN A 1 106 ? -11.661 7.272 4.678 1.00 94.25 106 GLN A CA 1
ATOM 889 C C . GLN A 1 106 ? -12.134 7.001 3.241 1.00 94.25 106 GLN A C 1
ATOM 891 O O . GLN A 1 106 ? -12.070 7.898 2.395 1.00 94.25 106 GLN A O 1
ATOM 896 N N . PRO A 1 107 ? -12.660 5.797 2.925 1.00 92.25 107 PRO A N 1
ATOM 897 C CA . PRO A 1 107 ? -13.090 5.471 1.565 1.00 92.25 107 PRO A CA 1
ATOM 898 C C . PRO A 1 107 ? -14.156 6.418 1.004 1.00 92.25 107 PRO A C 1
ATOM 900 O O . PRO A 1 107 ? -14.191 6.648 -0.199 1.00 92.25 107 PRO A O 1
ATOM 903 N N . ALA A 1 108 ? -14.996 6.996 1.867 1.00 91.75 108 ALA A N 1
ATOM 904 C CA . ALA A 1 108 ? -16.028 7.957 1.481 1.00 91.75 108 ALA A CA 1
ATOM 905 C C . ALA A 1 108 ? -15.467 9.299 0.969 1.00 91.75 108 ALA A C 1
ATOM 907 O O . ALA A 1 108 ? -16.162 10.011 0.252 1.00 91.75 108 ALA A O 1
ATOM 908 N N . GLN A 1 109 ? -14.224 9.641 1.323 1.00 91.50 109 GLN A N 1
ATOM 909 C CA . GLN A 1 109 ? -13.559 10.879 0.903 1.00 91.50 109 GLN A CA 1
ATOM 910 C C . GLN A 1 109 ? -12.634 10.679 -0.313 1.00 91.50 109 GLN A C 1
ATOM 912 O O . GLN A 1 109 ? -12.007 11.627 -0.791 1.00 91.50 109 GLN A O 1
ATOM 917 N N . LEU A 1 110 ? -12.515 9.446 -0.821 1.00 92.88 110 LEU A N 1
ATOM 918 C CA . LEU A 1 110 ? -11.688 9.146 -1.985 1.00 92.88 110 LEU A CA 1
ATOM 919 C C . LEU A 1 110 ? -12.255 9.791 -3.249 1.00 92.88 110 LEU A C 1
ATOM 921 O O . LEU A 1 110 ? -13.445 9.715 -3.537 1.00 92.88 110 LEU A O 1
ATOM 925 N N . SER A 1 111 ? -11.364 10.365 -4.052 1.00 90.19 111 SER A N 1
ATOM 926 C CA . SER A 1 111 ? -11.704 10.904 -5.366 1.00 90.19 111 SER A CA 1
ATOM 927 C C . SER A 1 111 ? -10.552 10.719 -6.351 1.00 90.19 111 SER A C 1
ATOM 929 O O . SER A 1 111 ? -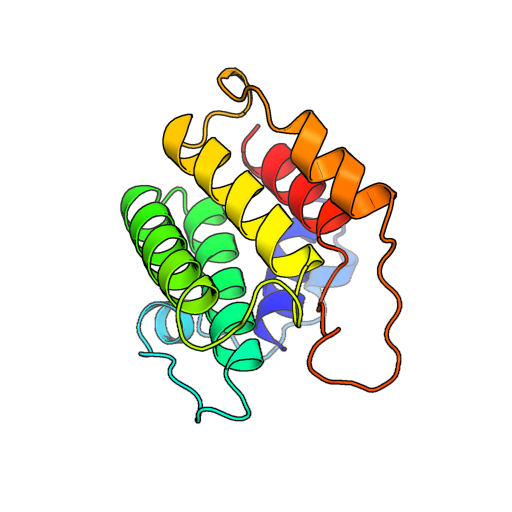9.378 10.635 -5.974 1.00 90.19 111 SER A O 1
ATOM 931 N N . GLY A 1 112 ? -10.879 10.623 -7.642 1.00 88.81 112 GLY A N 1
ATOM 932 C CA . GLY A 1 112 ? -9.889 10.556 -8.719 1.00 88.81 112 GLY A CA 1
ATOM 933 C C . GLY A 1 112 ? -9.035 9.284 -8.708 1.00 88.81 112 GLY A C 1
ATOM 934 O O . GLY A 1 112 ? -7.914 9.297 -9.236 1.00 88.81 112 GLY A O 1
ATOM 935 N N . THR A 1 113 ? -9.538 8.208 -8.095 1.00 93.50 113 THR A N 1
ATOM 936 C CA . THR A 1 113 ? -8.885 6.890 -8.052 1.00 93.50 113 THR A CA 1
ATOM 937 C C . THR A 1 113 ? -9.160 6.066 -9.308 1.00 93.50 113 THR A C 1
ATOM 939 O O . THR A 1 113 ? -8.337 5.242 -9.710 1.00 93.50 113 THR A O 1
ATOM 942 N N . GLU A 1 114 ? -10.260 6.372 -9.990 1.00 93.19 114 GLU A N 1
ATOM 943 C CA . GLU A 1 114 ? -10.836 5.626 -11.109 1.00 93.19 114 GLU A CA 1
ATOM 944 C C . GLU A 1 114 ? -9.840 5.541 -12.263 1.00 93.19 114 GLU A C 1
ATOM 946 O O . GLU A 1 114 ? -9.599 4.473 -12.808 1.00 93.19 114 GLU A O 1
ATOM 951 N N . LYS A 1 115 ? -9.150 6.646 -12.570 1.00 95.00 115 LYS A N 1
ATOM 952 C CA . LYS A 1 115 ? -8.131 6.686 -13.631 1.00 95.00 115 LYS A CA 1
ATOM 953 C C . LYS A 1 115 ? -6.929 5.776 -13.368 1.00 95.00 115 LYS A C 1
ATOM 955 O O . LYS A 1 115 ? -6.277 5.340 -14.312 1.00 95.00 115 LYS A O 1
ATOM 960 N N . TYR A 1 116 ? -6.572 5.548 -12.103 1.00 94.81 116 TYR A N 1
ATOM 961 C CA . TYR A 1 116 ? -5.451 4.673 -11.756 1.00 94.81 116 TYR A CA 1
ATOM 962 C C . TYR A 1 116 ? -5.896 3.214 -11.757 1.00 94.81 116 TYR A C 1
ATOM 964 O O . TYR A 1 116 ? -5.151 2.364 -12.237 1.00 94.81 116 TYR A O 1
ATOM 972 N N . LEU A 1 117 ? -7.114 2.948 -11.278 1.00 94.00 117 LEU A N 1
ATOM 973 C CA . LEU A 1 117 ? -7.719 1.622 -11.314 1.00 94.00 117 LEU A CA 1
ATOM 974 C C . LEU A 1 117 ? -7.970 1.162 -12.757 1.00 94.00 117 LEU A C 1
ATOM 976 O O . LEU A 1 117 ? -7.591 0.053 -13.113 1.00 94.00 117 LEU A O 1
ATOM 980 N N . GLN A 1 118 ? -8.487 2.043 -13.617 1.00 94.44 118 GLN A N 1
ATOM 981 C CA . GLN A 1 118 ? -8.686 1.754 -15.036 1.00 94.44 118 GLN A CA 1
ATOM 982 C C . GLN A 1 118 ? -7.377 1.342 -15.711 1.00 94.44 118 GLN A C 1
ATOM 984 O O . GLN A 1 118 ? -7.326 0.326 -16.385 1.00 94.44 118 GLN A O 1
ATOM 989 N N . ARG A 1 119 ? -6.274 2.049 -15.437 1.00 93.81 119 ARG A N 1
ATOM 990 C CA . ARG A 1 119 ? -4.955 1.679 -15.974 1.00 93.81 119 ARG A CA 1
ATOM 991 C C . ARG A 1 119 ? -4.461 0.313 -15.498 1.00 93.81 119 ARG A C 1
ATOM 993 O O . ARG A 1 119 ? -3.682 -0.311 -16.210 1.00 93.81 119 ARG A O 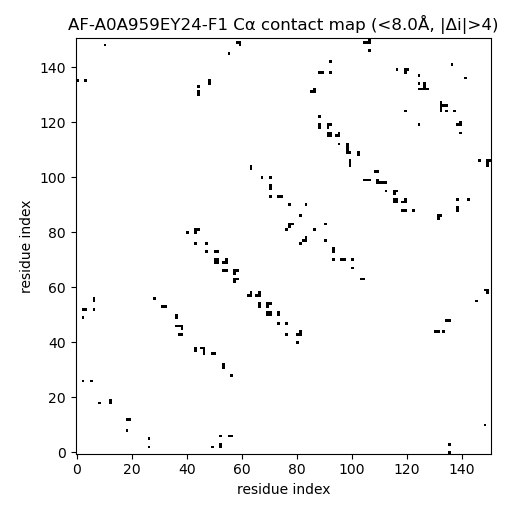1
ATOM 1000 N N . LEU A 1 120 ? -4.843 -0.129 -14.298 1.00 93.81 120 LEU A N 1
ATOM 1001 C CA . LEU A 1 120 ? -4.547 -1.490 -13.844 1.00 93.81 120 LEU A CA 1
ATOM 1002 C C . LEU A 1 120 ? -5.375 -2.510 -14.634 1.00 93.81 120 LEU A C 1
ATOM 1004 O O . LEU A 1 120 ? -4.829 -3.525 -15.050 1.00 93.81 120 LEU A O 1
ATOM 1008 N N . HIS A 1 121 ? -6.647 -2.222 -14.909 1.00 92.44 121 HIS A N 1
ATOM 1009 C CA . HIS A 1 121 ? -7.485 -3.081 -15.750 1.00 92.44 121 HIS A CA 1
ATOM 1010 C C . HIS A 1 121 ? -7.017 -3.135 -17.211 1.00 92.44 121 HIS A C 1
ATOM 1012 O O . HIS A 1 121 ? -7.007 -4.213 -17.797 1.00 92.44 121 HIS A O 1
ATOM 1018 N N . ASP A 1 122 ? -6.567 -2.012 -17.774 1.00 92.56 122 ASP A N 1
ATOM 1019 C CA . ASP A 1 122 ? -6.059 -1.929 -19.151 1.00 92.56 122 ASP A CA 1
ATOM 1020 C C . ASP A 1 122 ? -4.723 -2.675 -19.331 1.00 92.56 122 ASP A C 1
ATOM 1022 O O . ASP A 1 122 ? -4.363 -3.077 -20.437 1.00 92.56 122 ASP A O 1
ATOM 1026 N N . MET A 1 123 ? -3.969 -2.857 -18.243 1.00 89.19 123 MET A N 1
ATOM 1027 C CA . MET A 1 123 ? -2.703 -3.591 -18.214 1.00 89.19 123 MET A CA 1
ATOM 1028 C C . MET A 1 123 ? -2.834 -4.801 -17.286 1.00 89.19 123 MET A C 1
ATOM 1030 O O . MET A 1 123 ? -2.210 -4.782 -16.227 1.00 89.19 123 MET A O 1
ATOM 1034 N N . PRO A 1 124 ? -3.636 -5.829 -17.607 1.00 87.19 124 PRO A N 1
ATOM 1035 C CA . PRO A 1 124 ? -3.900 -6.931 -16.686 1.00 87.19 124 PRO A CA 1
ATOM 1036 C C . PRO A 1 124 ? -2.606 -7.623 -16.242 1.00 87.19 124 PRO A C 1
ATOM 1038 O O . PRO A 1 124 ? -1.639 -7.728 -17.002 1.00 87.19 124 PRO A O 1
ATOM 1041 N N . PHE A 1 125 ? -2.581 -8.085 -14.991 1.00 87.56 125 PHE A N 1
ATOM 1042 C CA . PHE A 1 125 ? -1.423 -8.784 -14.443 1.00 87.56 125 PHE A CA 1
ATOM 1043 C C . PHE A 1 125 ? -1.122 -10.059 -15.242 1.00 87.56 125 PHE A C 1
ATOM 1045 O O . PHE A 1 125 ? -1.952 -10.965 -15.326 1.00 87.56 125 PHE A O 1
ATOM 1052 N N . LEU A 1 126 ? 0.093 -10.141 -15.787 1.00 81.62 126 LEU A N 1
ATOM 1053 C CA . LEU A 1 126 ? 0.602 -11.316 -16.484 1.00 81.62 126 LEU A CA 1
ATOM 1054 C C . LEU A 1 126 ? 2.044 -11.576 -16.047 1.00 81.62 126 LEU A C 1
ATOM 1056 O O . LEU A 1 126 ? 2.960 -10.844 -16.421 1.00 81.62 126 LEU A O 1
ATOM 1060 N N . TYR A 1 127 ? 2.256 -12.639 -15.274 1.00 81.25 127 TYR A N 1
ATOM 1061 C CA . TYR A 1 127 ? 3.600 -13.007 -14.844 1.00 81.25 127 TYR A CA 1
ATOM 1062 C C . TYR A 1 127 ? 4.348 -13.743 -15.960 1.00 81.25 127 TYR A C 1
ATOM 1064 O O . TYR A 1 127 ? 4.025 -14.881 -16.296 1.00 81.25 127 TYR A O 1
ATOM 1072 N N . ARG A 1 128 ? 5.377 -13.096 -16.517 1.00 82.31 128 ARG A N 1
ATOM 1073 C CA . ARG A 1 128 ? 6.205 -13.625 -17.619 1.00 82.31 128 ARG A CA 1
ATOM 1074 C C . ARG A 1 128 ? 7.551 -14.197 -17.161 1.00 82.31 128 ARG A C 1
ATOM 1076 O O . ARG A 1 128 ? 8.471 -14.324 -17.959 1.00 82.31 128 ARG A O 1
ATOM 1083 N N . GLY A 1 129 ? 7.694 -14.502 -15.871 1.00 80.50 129 GLY A N 1
ATOM 1084 C CA . GLY A 1 129 ? 8.952 -14.984 -15.287 1.00 80.50 129 GLY A CA 1
ATOM 1085 C C . GLY A 1 129 ? 9.943 -13.877 -14.912 1.00 80.50 129 GLY A C 1
ATOM 1086 O O . GLY A 1 129 ? 10.925 -14.153 -14.226 1.00 80.50 129 GLY A O 1
ATOM 1087 N N . ASP A 1 130 ? 9.677 -12.619 -15.281 1.00 81.12 130 ASP A N 1
ATOM 1088 C CA . ASP A 1 130 ? 10.474 -11.478 -14.830 1.00 81.12 130 ASP A CA 1
ATOM 1089 C C . ASP A 1 130 ? 10.003 -11.002 -13.449 1.00 81.12 130 ASP A C 1
ATOM 1091 O O . ASP A 1 130 ? 8.834 -10.689 -13.223 1.00 81.12 130 ASP A O 1
ATOM 1095 N N . THR A 1 131 ? 10.944 -10.901 -12.514 1.00 80.62 131 THR A N 1
ATOM 1096 C CA . THR A 1 131 ? 10.735 -10.287 -11.197 1.00 80.62 131 THR A CA 1
ATOM 1097 C C . THR A 1 131 ? 10.206 -8.853 -11.255 1.00 80.62 131 THR A C 1
ATOM 1099 O O . THR A 1 131 ? 9.641 -8.391 -10.267 1.00 80.62 131 THR A O 1
ATOM 1102 N N . LYS A 1 132 ? 10.367 -8.135 -12.372 1.00 77.88 132 LYS A N 1
ATOM 1103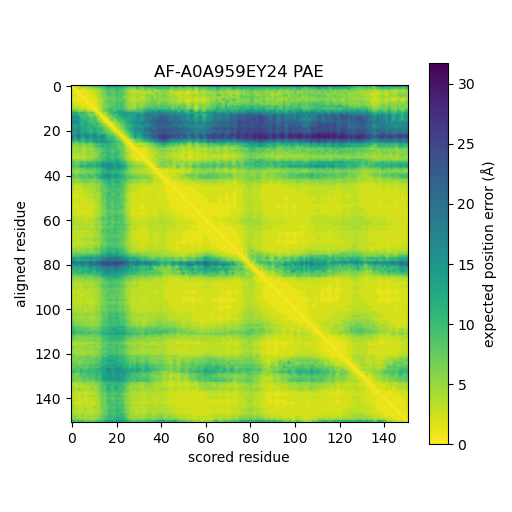 C CA . LYS A 1 132 ? 9.822 -6.785 -12.539 1.00 77.88 132 LYS A CA 1
ATOM 1104 C C . LYS A 1 132 ? 8.301 -6.751 -12.593 1.00 77.88 132 LYS A C 1
ATOM 1106 O O . LYS A 1 132 ? 7.699 -5.834 -12.032 1.00 77.88 132 LYS A O 1
ATOM 1111 N N . ASP A 1 133 ? 7.721 -7.790 -13.181 1.00 78.62 133 ASP A N 1
ATOM 1112 C CA . ASP A 1 133 ? 6.281 -8.000 -13.292 1.00 78.62 133 ASP A CA 1
ATOM 1113 C C . ASP A 1 133 ? 5.715 -8.664 -12.024 1.00 78.62 133 ASP A C 1
ATOM 1115 O O . ASP A 1 133 ? 4.562 -9.063 -12.013 1.00 78.62 133 ASP A O 1
ATOM 1119 N N . LEU A 1 134 ? 6.499 -8.837 -10.953 1.00 87.25 134 LEU A N 1
ATOM 1120 C CA . LEU A 1 134 ? 6.077 -9.598 -9.780 1.00 87.25 134 LEU A CA 1
ATOM 1121 C C . LEU A 1 134 ? 5.014 -8.860 -8.952 1.00 87.25 134 LEU A C 1
ATOM 1123 O O . LEU A 1 134 ? 5.286 -7.841 -8.313 1.00 87.25 134 LEU A O 1
ATOM 1127 N N . GLU A 1 135 ? 3.840 -9.476 -8.857 1.00 89.94 135 GLU A N 1
ATOM 1128 C CA . GLU A 1 135 ? 2.773 -9.123 -7.923 1.00 89.94 135 GLU A CA 1
ATOM 1129 C C . GLU A 1 135 ? 2.409 -10.364 -7.113 1.00 89.94 135 GLU A C 1
ATOM 1131 O O . GLU A 1 135 ? 2.337 -11.473 -7.639 1.00 89.94 135 GLU A O 1
ATOM 1136 N N . ILE A 1 136 ? 2.198 -10.196 -5.809 1.00 88.12 136 ILE A N 1
ATOM 1137 C CA . ILE A 1 136 ? 1.745 -11.308 -4.960 1.00 88.12 136 ILE A CA 1
ATOM 1138 C C . ILE A 1 136 ? 0.263 -11.587 -5.190 1.00 88.12 136 ILE A C 1
ATOM 1140 O O . ILE A 1 136 ? -0.185 -12.728 -5.159 1.00 88.12 136 ILE A O 1
ATOM 1144 N N . LEU A 1 137 ? -0.478 -10.500 -5.369 1.00 88.62 137 LEU A N 1
ATOM 1145 C CA . LEU A 1 137 ? -1.888 -10.441 -5.691 1.00 88.62 137 LEU A CA 1
ATOM 1146 C C . LEU A 1 137 ? -2.052 -9.318 -6.709 1.00 88.62 137 LEU A C 1
ATOM 1148 O O . LEU A 1 137 ? -1.394 -8.285 -6.527 1.00 88.62 137 LEU A O 1
ATOM 1152 N N . PRO A 1 138 ? -2.930 -9.481 -7.711 1.00 93.00 138 PRO A N 1
ATOM 1153 C CA . PRO A 1 138 ? -3.242 -8.402 -8.631 1.00 93.00 138 PRO A CA 1
ATOM 1154 C C . PRO A 1 138 ? -3.650 -7.143 -7.862 1.00 93.00 138 PRO A C 1
ATOM 1156 O O . PRO A 1 138 ? -4.480 -7.202 -6.947 1.00 93.00 138 PRO A O 1
ATOM 1159 N N . TYR A 1 139 ? -3.040 -6.007 -8.192 1.00 94.81 139 TYR A N 1
ATOM 1160 C CA . TYR A 1 139 ? -3.231 -4.769 -7.433 1.00 94.81 139 TYR A CA 1
ATOM 1161 C C . TYR A 1 139 ? -4.683 -4.281 -7.385 1.00 94.81 139 TYR A C 1
ATOM 1163 O O . TYR A 1 139 ? -5.103 -3.741 -6.366 1.00 94.81 139 TYR A O 1
ATOM 1171 N N . GLU A 1 140 ? -5.464 -4.502 -8.438 1.00 94.38 140 GLU A N 1
ATOM 1172 C CA . GLU A 1 140 ? -6.904 -4.240 -8.482 1.00 94.38 140 GLU A CA 1
ATOM 1173 C C . GLU A 1 140 ? -7.674 -5.034 -7.415 1.00 94.38 140 GLU A C 1
ATOM 1175 O O . GLU A 1 140 ? -8.526 -4.477 -6.722 1.00 94.38 140 GLU A O 1
ATOM 1180 N N . HIS A 1 141 ? -7.326 -6.307 -7.207 1.00 92.38 141 HIS A N 1
ATOM 1181 C CA . HIS A 1 141 ? -7.939 -7.130 -6.166 1.00 92.38 141 HIS A CA 1
ATOM 1182 C C . HIS A 1 141 ? -7.493 -6.663 -4.781 1.00 92.38 141 HIS A C 1
ATOM 1184 O O . HIS A 1 141 ? -8.319 -6.496 -3.885 1.00 92.38 141 HIS A O 1
ATOM 1190 N N . LEU A 1 142 ? -6.196 -6.383 -4.617 1.00 93.00 142 LEU A N 1
ATOM 1191 C CA . LEU A 1 142 ? -5.651 -5.885 -3.355 1.00 93.00 142 LEU A CA 1
ATOM 1192 C C . LEU A 1 142 ? -6.279 -4.541 -2.954 1.00 93.00 142 LEU A C 1
ATOM 1194 O O . LEU A 1 142 ? -6.546 -4.311 -1.777 1.00 93.00 142 LEU A O 1
ATOM 1198 N N . TRP A 1 143 ? -6.546 -3.670 -3.928 1.00 95.06 143 TRP A N 1
ATOM 1199 C CA . TRP A 1 143 ? -7.254 -2.411 -3.718 1.00 95.06 143 TRP A CA 1
ATOM 1200 C C . TRP A 1 143 ? -8.680 -2.634 -3.209 1.00 95.06 143 TRP A C 1
ATOM 1202 O O . TRP A 1 143 ? -9.073 -2.024 -2.216 1.00 95.06 143 TRP A O 1
ATOM 1212 N N . GLY A 1 144 ? -9.433 -3.543 -3.837 1.00 93.06 144 GLY A N 1
ATOM 1213 C CA . GLY A 1 144 ? -10.778 -3.906 -3.387 1.00 93.06 144 GLY A CA 1
ATOM 1214 C C . GLY A 1 144 ? -10.794 -4.406 -1.940 1.00 93.06 144 GLY A C 1
ATOM 1215 O O . GLY A 1 144 ? -11.577 -3.908 -1.131 1.00 93.06 144 GLY A O 1
ATOM 1216 N N . MET A 1 145 ? -9.867 -5.305 -1.593 1.00 90.50 145 MET A N 1
ATOM 1217 C CA . MET A 1 145 ? -9.717 -5.817 -0.225 1.00 90.50 145 MET A CA 1
ATOM 1218 C C . MET A 1 145 ? -9.414 -4.701 0.783 1.00 90.50 145 MET A C 1
ATOM 1220 O O . MET A 1 145 ? -9.996 -4.663 1.864 1.00 90.50 145 MET A O 1
ATOM 1224 N N . LEU A 1 146 ? -8.530 -3.762 0.427 1.00 91.94 146 LEU A N 1
ATOM 1225 C CA . LEU A 1 146 ? -8.200 -2.620 1.281 1.00 91.94 146 LEU A CA 1
ATOM 1226 C C . LEU A 1 146 ? -9.412 -1.730 1.554 1.00 91.94 146 LEU A C 1
ATOM 1228 O O . LEU A 1 146 ? -9.622 -1.324 2.695 1.00 91.94 146 LEU A O 1
ATOM 1232 N N . LEU A 1 147 ? -10.210 -1.432 0.528 1.00 92.38 147 LEU A N 1
ATOM 1233 C CA . LEU A 1 147 ? -11.407 -0.609 0.691 1.00 92.38 147 LEU A CA 1
ATOM 1234 C C . LEU A 1 147 ? -12.480 -1.312 1.520 1.00 92.38 147 LEU A C 1
ATOM 1236 O O . LEU A 1 147 ? -13.128 -0.655 2.325 1.00 92.38 147 LEU A O 1
ATOM 1240 N N . GLN A 1 148 ? -12.659 -2.624 1.347 1.00 90.25 148 GLN A N 1
ATOM 1241 C CA . GLN A 1 148 ? -13.577 -3.413 2.172 1.00 90.25 148 GLN A CA 1
ATOM 1242 C C . GLN A 1 148 ? -13.164 -3.402 3.645 1.00 90.25 148 GLN A C 1
ATOM 1244 O O . GLN A 1 148 ? -14.009 -3.209 4.505 1.00 90.25 148 GLN A O 1
ATOM 1249 N N . GLN A 1 149 ? -11.868 -3.531 3.931 1.00 87.31 149 GLN A N 1
ATOM 1250 C CA . GLN A 1 149 ? -11.336 -3.529 5.296 1.00 87.31 149 GLN A CA 1
ATOM 1251 C C . GLN A 1 149 ? -11.451 -2.163 6.007 1.00 87.31 149 GLN A C 1
ATOM 1253 O O . GLN A 1 149 ? -11.379 -2.097 7.232 1.00 87.31 149 GLN A O 1
ATOM 1258 N N . LEU A 1 150 ? -11.533 -1.065 5.249 1.00 88.19 150 LEU A N 1
ATOM 1259 C CA . LEU A 1 150 ? -11.634 0.300 5.782 1.00 88.19 150 LEU A CA 1
ATOM 1260 C C . LEU A 1 150 ? -13.081 0.801 5.915 1.00 88.19 150 LEU A C 1
ATOM 1262 O O . LEU A 1 150 ? -13.279 1.903 6.426 1.00 88.19 150 LEU A O 1
ATOM 1266 N N . ARG A 1 151 ? -14.059 0.032 5.427 1.00 82.31 151 ARG A N 1
ATOM 1267 C CA . ARG A 1 151 ? -15.488 0.269 5.669 1.00 82.31 151 ARG A CA 1
ATOM 1268 C C . ARG A 1 151 ? -15.874 -0.233 7.055 1.00 82.31 151 ARG A C 1
ATOM 1270 O O . ARG A 1 151 ? -16.719 0.445 7.673 1.00 82.31 151 ARG A O 1
#

Nearest PDB structures (foldseek):
  8rsv-assembly2_B  TM=7.016E-01  e=6.344E+00  Bacillus phage phi3T
  8rst-assembly1_A-2  TM=6.956E-01  e=8.125E+00  Bacillus phage phi3T
  4i1a-assembly3_B  TM=5.875E-01  e=9.425E+00  Bacillus subtilis subsp. subtilis str. 168

Mean predicted aligned error: 6.22 Å

Sequence (151 aa):
FNIYLNYLVEALHDEQPVLSAQRKKAFRINRLLNDPVLFPRNQRIFTALVLLGQILFLLKKKSFTQATERIDRLKGYTTQPLKKEDHPRLFQFIRLLQQLAKAEFQPAQLSGTEKYLQRLHDMPFLYRGDTKDLEILPYEHLWGMLLQQLR

pLDDT: mean 84.56, std 11.92, range [49.34, 96.38]

Radius of gyration: 15.24 Å; Cα contacts (8 Å, |Δi|>4): 124; chains: 1; bounding box: 36×37×34 Å

Solvent-accessible surface area (backbone atoms only — not comparable to full-atom values): 8996 Å² total; per-residue (Å²): 111,69,62,55,56,50,49,48,49,64,69,45,47,86,79,37,75,78,64,66,76,65,77,63,79,81,77,60,58,69,55,62,67,68,52,87,76,78,52,58,80,96,41,38,60,59,31,49,54,51,42,49,45,42,31,56,55,24,55,74,68,66,38,54,72,64,24,43,56,40,51,55,53,48,52,58,41,47,76,77,71,38,52,52,91,65,31,55,60,63,51,33,50,52,52,45,54,50,42,37,53,72,28,72,59,38,72,92,61,54,68,86,50,61,70,39,53,48,55,40,65,76,53,62,89,66,78,79,85,49,70,63,57,66,65,98,60,55,61,71,59,52,49,53,53,52,53,62,74,57,107

Secondary structure (DSSP, 8-state):
-HHHHHHHHHHHTTT-GGGGS---S---HHHHHHS-----GGGHHHHHHHHHHHHHHHHHTT-HHHHHHHHHHHHHHTTTTS-TTT-HHHHHHHHHHHHHHHTTT-GGG--S-HHHHHHHHHS-----S-GGG--SS-HHHHHHHHHHHT-

Foldseek 3Di:
DVLVVVLCLVLCVVPDVVSVVPPDDPDPLVCLLPDDDDDPLLQVLVVLVSLVSNLSVCLLVVVLVSNVVSLVVSVVCDPPRQDCVLAVLSVLLSVLSVQCSVLVVAPVSGDPNVVSLVVLVVVDQDCPVDSSSDDPDRSNVVSVSSNVSSD